Protein AF-A0A7C4CZA1-F1 (afdb_monomer_lite)

pLDDT: mean 85.68, std 15.87, range [36.88, 98.06]

Structure (mmCIF, N/CA/C/O backbone):
data_AF-A0A7C4CZA1-F1
#
_entry.id   AF-A0A7C4CZA1-F1
#
loop_
_atom_site.group_PDB
_atom_site.id
_atom_site.type_symbol
_atom_site.label_atom_id
_atom_site.label_alt_id
_atom_site.label_comp_id
_atom_site.label_asym_id
_atom_site.label_entity_id
_atom_site.label_seq_id
_atom_site.pdbx_PDB_ins_code
_atom_site.Cartn_x
_atom_site.Cartn_y
_atom_site.Cartn_z
_atom_site.occupancy
_atom_site.B_iso_or_equiv
_atom_site.auth_seq_id
_atom_site.auth_comp_id
_atom_site.auth_asym_id
_atom_site.auth_atom_id
_atom_site.pdbx_PDB_model_num
ATOM 1 N N . MET A 1 1 ? 17.804 -19.525 -17.553 1.00 54.31 1 MET A N 1
ATOM 2 C CA . MET A 1 1 ? 16.437 -18.978 -17.694 1.00 54.31 1 MET A CA 1
ATOM 3 C C . MET A 1 1 ? 16.555 -17.497 -18.010 1.00 54.31 1 MET A C 1
ATOM 5 O O . MET A 1 1 ? 17.318 -16.825 -17.328 1.00 54.31 1 MET A O 1
ATOM 9 N N . SER A 1 2 ? 15.890 -17.004 -19.055 1.00 83.62 2 SER A N 1
ATOM 10 C CA . SER A 1 2 ? 15.856 -15.571 -19.378 1.00 83.62 2 SER A CA 1
ATOM 11 C C . SER A 1 2 ? 14.744 -14.884 -18.584 1.00 83.62 2 SER A C 1
ATOM 13 O O . SER A 1 2 ? 13.601 -15.325 -18.655 1.00 83.62 2 SER A O 1
ATOM 15 N N . ILE A 1 3 ? 15.078 -13.815 -17.860 1.00 88.62 3 ILE A N 1
ATOM 16 C CA . ILE A 1 3 ? 14.116 -12.988 -17.114 1.00 88.62 3 ILE A CA 1
ATOM 17 C C . ILE A 1 3 ? 13.154 -12.311 -18.101 1.00 88.62 3 ILE A C 1
ATOM 19 O O . ILE A 1 3 ? 13.615 -11.707 -19.079 1.00 88.62 3 ILE A O 1
ATOM 23 N N . THR A 1 4 ? 11.850 -12.402 -17.835 1.00 87.88 4 THR A N 1
ATOM 24 C CA . THR A 1 4 ? 10.782 -11.771 -18.630 1.00 87.88 4 THR A CA 1
ATOM 25 C C . THR A 1 4 ? 10.783 -10.248 -18.477 1.00 87.88 4 THR A C 1
ATOM 27 O O . THR A 1 4 ? 11.277 -9.718 -17.484 1.00 87.88 4 THR A O 1
ATOM 30 N N . ASP A 1 5 ? 10.192 -9.510 -19.420 1.00 85.38 5 ASP A N 1
ATOM 31 C CA . ASP A 1 5 ? 10.120 -8.041 -19.318 1.00 85.38 5 ASP A CA 1
ATOM 32 C C . ASP A 1 5 ? 9.354 -7.574 -18.075 1.00 85.38 5 ASP A C 1
ATOM 34 O O . ASP A 1 5 ? 9.748 -6.607 -17.426 1.00 85.38 5 ASP A O 1
ATOM 38 N N . ARG A 1 6 ? 8.315 -8.318 -17.680 1.00 84.44 6 ARG A N 1
ATOM 39 C CA . ARG A 1 6 ? 7.570 -8.078 -16.440 1.00 84.44 6 ARG A CA 1
ATOM 40 C C . ARG A 1 6 ? 8.479 -8.129 -15.214 1.00 84.44 6 ARG A C 1
ATOM 42 O O . ARG A 1 6 ? 8.471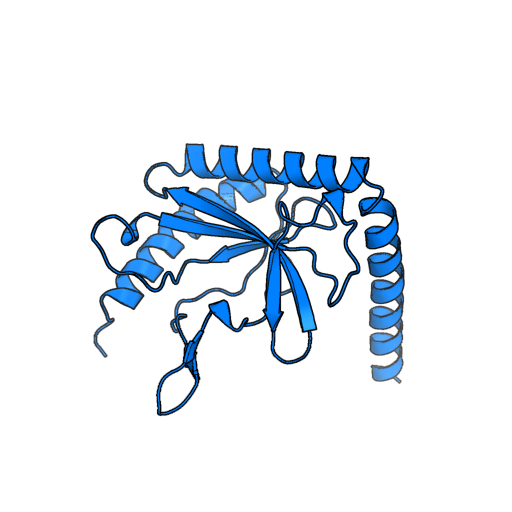 -7.214 -14.396 1.00 84.44 6 ARG A O 1
ATOM 49 N N . GLU A 1 7 ? 9.269 -9.191 -15.105 1.00 88.62 7 GLU A N 1
ATOM 50 C CA . GLU A 1 7 ? 10.212 -9.380 -14.004 1.00 88.62 7 GLU A CA 1
ATOM 51 C C . GLU A 1 7 ? 11.334 -8.332 -14.025 1.00 88.62 7 GLU A C 1
ATOM 53 O O . GLU A 1 7 ? 11.732 -7.842 -12.972 1.00 88.62 7 GLU A O 1
ATOM 58 N N . ARG A 1 8 ? 11.816 -7.930 -15.211 1.00 88.31 8 ARG A N 1
ATOM 59 C CA . ARG A 1 8 ? 12.797 -6.838 -15.345 1.00 88.31 8 ARG A CA 1
ATOM 60 C C . ARG A 1 8 ? 12.242 -5.516 -14.823 1.00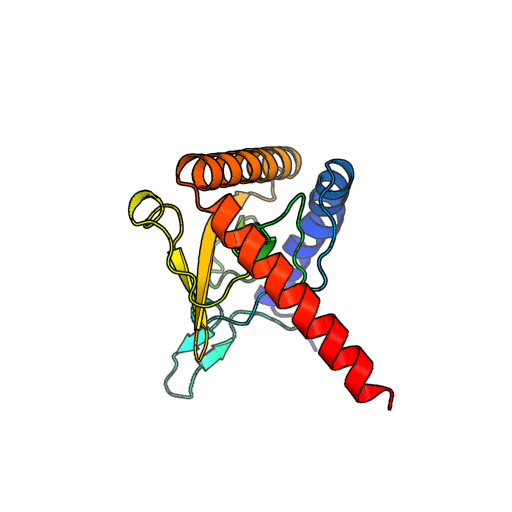 88.31 8 ARG A C 1
ATOM 62 O O . ARG A 1 8 ? 12.925 -4.831 -14.066 1.00 88.31 8 ARG A O 1
ATOM 69 N N . ILE A 1 9 ? 11.010 -5.170 -15.200 1.00 87.12 9 ILE A N 1
ATOM 70 C CA . ILE A 1 9 ? 10.335 -3.953 -14.732 1.00 87.12 9 ILE A CA 1
ATOM 71 C C . ILE A 1 9 ? 10.170 -3.988 -13.211 1.00 87.12 9 ILE A C 1
ATOM 73 O O . ILE A 1 9 ? 10.466 -3.004 -12.535 1.00 87.12 9 ILE A O 1
ATOM 77 N N . GLU A 1 10 ? 9.729 -5.115 -12.657 1.00 89.12 10 GLU A N 1
ATOM 78 C CA . GLU A 1 10 ? 9.567 -5.254 -11.213 1.00 89.12 10 GLU A CA 1
ATOM 79 C C . GLU A 1 10 ? 10.897 -5.105 -10.463 1.00 89.12 10 GLU A C 1
ATOM 81 O O . GLU A 1 10 ? 10.965 -4.352 -9.492 1.00 89.12 10 GLU A O 1
ATOM 86 N N . LEU A 1 11 ? 11.973 -5.727 -10.955 1.00 90.50 11 LEU A N 1
ATOM 87 C CA . LEU A 1 11 ? 13.319 -5.570 -10.399 1.00 90.50 11 LEU A CA 1
ATOM 88 C C . LEU A 1 11 ? 13.796 -4.114 -10.424 1.00 90.50 11 LEU A C 1
ATOM 90 O O . LEU A 1 11 ? 14.363 -3.644 -9.439 1.00 90.50 11 LEU A O 1
ATOM 94 N N . MET A 1 12 ? 13.540 -3.379 -11.510 1.00 90.25 12 MET A N 1
ATOM 95 C CA . MET A 1 12 ? 13.872 -1.951 -11.581 1.00 90.25 12 MET A CA 1
ATOM 96 C C . MET A 1 12 ? 13.124 -1.141 -10.517 1.00 90.25 12 MET A C 1
ATOM 98 O O . MET A 1 12 ? 13.737 -0.335 -9.815 1.00 90.25 12 MET A O 1
ATOM 102 N N . ARG A 1 13 ? 11.815 -1.380 -10.351 1.00 90.88 13 ARG A N 1
ATOM 103 C CA . ARG A 1 13 ? 10.999 -0.716 -9.321 1.00 90.88 13 ARG A CA 1
ATOM 104 C C . ARG A 1 13 ? 11.516 -1.031 -7.919 1.00 90.88 13 ARG A C 1
ATOM 106 O O . ARG A 1 13 ? 11.714 -0.118 -7.122 1.00 90.88 13 ARG A O 1
ATOM 113 N N . GLN A 1 14 ? 11.782 -2.306 -7.638 1.00 92.00 14 GLN A N 1
ATOM 114 C CA . GLN A 1 14 ? 12.349 -2.762 -6.367 1.00 92.00 14 GLN A CA 1
ATOM 115 C C . GLN A 1 14 ? 13.716 -2.126 -6.097 1.00 92.00 14 GLN A C 1
ATOM 117 O O . GLN A 1 14 ? 13.985 -1.741 -4.963 1.00 92.00 14 GLN A O 1
ATOM 122 N N . GLY A 1 15 ? 14.551 -1.951 -7.126 1.00 92.81 15 GLY A N 1
ATOM 123 C CA . GLY A 1 15 ? 15.837 -1.265 -7.018 1.00 92.81 15 GLY A CA 1
ATOM 124 C C . GLY A 1 15 ? 15.702 0.181 -6.536 1.00 92.81 15 GLY A C 1
ATOM 125 O O . GLY A 1 15 ? 16.401 0.575 -5.608 1.00 92.81 15 GLY A O 1
ATOM 126 N N . ILE A 1 16 ? 14.765 0.953 -7.098 1.00 93.94 16 ILE A N 1
ATOM 127 C CA . ILE A 1 16 ? 14.505 2.339 -6.664 1.00 93.94 16 ILE A CA 1
ATOM 128 C C . ILE A 1 16 ? 13.919 2.365 -5.248 1.00 93.94 16 ILE A C 1
ATOM 130 O O . ILE A 1 16 ? 14.349 3.145 -4.398 1.00 93.94 16 ILE A O 1
ATOM 134 N N . ILE A 1 17 ? 12.948 1.492 -4.977 1.00 94.94 17 ILE A N 1
ATOM 135 C CA . ILE A 1 17 ? 12.251 1.458 -3.689 1.00 94.94 17 ILE A CA 1
ATOM 136 C C . ILE A 1 17 ? 13.217 1.082 -2.563 1.00 94.94 17 ILE A C 1
ATOM 138 O O . ILE A 1 17 ? 13.279 1.783 -1.560 1.00 94.94 17 ILE A O 1
ATOM 142 N N . ARG A 1 18 ? 14.016 0.026 -2.733 1.00 94.38 18 ARG A N 1
ATOM 143 C CA . ARG A 1 18 ? 14.964 -0.445 -1.711 1.00 94.38 18 ARG A CA 1
ATOM 144 C C . ARG A 1 18 ? 16.246 0.369 -1.643 1.00 94.38 18 ARG A C 1
ATOM 146 O O . ARG A 1 18 ? 16.825 0.476 -0.572 1.00 94.38 18 ARG A O 1
ATOM 153 N N . GLY A 1 19 ? 16.703 0.903 -2.772 1.00 94.94 19 GLY A N 1
ATOM 154 C CA . GLY A 1 19 ? 17.944 1.670 -2.840 1.00 94.94 19 GLY A CA 1
ATOM 155 C C . GLY A 1 19 ? 17.796 3.126 -2.409 1.00 94.94 19 GLY A C 1
ATOM 156 O O . GLY A 1 19 ? 18.801 3.750 -2.087 1.00 94.94 19 GLY A O 1
ATOM 157 N N . TYR A 1 20 ? 16.573 3.669 -2.415 1.00 95.75 20 TYR A N 1
ATOM 158 C CA . TYR A 1 20 ? 16.335 5.085 -2.132 1.00 95.75 20 TYR A CA 1
ATOM 159 C C . TYR A 1 20 ? 15.139 5.319 -1.205 1.00 95.75 20 TYR A C 1
ATOM 161 O O . TYR A 1 20 ? 15.304 5.843 -0.111 1.00 95.75 20 TYR A O 1
ATOM 169 N N . ILE A 1 21 ? 13.932 4.911 -1.616 1.00 96.88 21 ILE A N 1
ATOM 170 C CA . ILE A 1 21 ? 12.695 5.301 -0.914 1.00 96.88 21 ILE A CA 1
ATOM 171 C C . ILE A 1 21 ? 12.645 4.731 0.509 1.00 96.88 21 ILE A C 1
ATOM 173 O O . ILE A 1 21 ? 12.366 5.472 1.445 1.00 96.88 21 ILE A O 1
ATOM 177 N N . ILE A 1 22 ? 12.912 3.433 0.680 1.00 96.69 22 ILE A N 1
ATOM 178 C CA . ILE A 1 22 ? 12.896 2.770 1.989 1.00 96.69 22 ILE A CA 1
ATOM 179 C C . ILE A 1 22 ? 13.940 3.383 2.930 1.00 96.69 22 ILE A C 1
ATOM 181 O O . ILE A 1 22 ? 13.518 3.821 3.993 1.00 96.69 22 ILE A O 1
ATOM 185 N N . PRO A 1 23 ? 15.234 3.508 2.566 1.00 97.38 23 PRO A N 1
ATOM 186 C CA . PRO A 1 23 ? 16.218 4.160 3.431 1.00 97.38 23 PRO A CA 1
ATOM 187 C C . PRO A 1 23 ? 15.784 5.550 3.914 1.00 97.38 23 PRO A C 1
ATOM 189 O O . PRO A 1 23 ? 15.862 5.849 5.102 1.00 97.38 23 PRO A O 1
ATOM 192 N N . THR A 1 24 ? 15.245 6.392 3.026 1.00 97.50 24 THR A N 1
ATOM 193 C CA . THR A 1 24 ? 14.776 7.730 3.421 1.00 97.50 24 THR A CA 1
ATOM 194 C C . THR A 1 24 ? 13.519 7.683 4.298 1.00 97.50 24 THR A C 1
ATOM 196 O O . THR A 1 24 ? 13.338 8.537 5.163 1.00 97.50 24 THR A O 1
ATOM 199 N N . LEU A 1 25 ? 12.626 6.709 4.105 1.00 97.12 25 LEU A N 1
ATOM 200 C CA . LEU A 1 25 ? 11.503 6.491 5.022 1.00 97.12 25 LEU A CA 1
ATOM 201 C C . LEU A 1 25 ? 11.992 5.982 6.387 1.00 97.12 25 LEU A C 1
ATOM 203 O O . LEU A 1 25 ? 11.470 6.405 7.414 1.00 97.12 25 LEU A O 1
ATOM 207 N N . GLU A 1 26 ? 13.015 5.132 6.428 1.00 96.69 26 GLU A N 1
ATOM 208 C CA . GLU A 1 26 ? 13.624 4.659 7.676 1.00 96.69 26 GLU A CA 1
ATOM 209 C C . GLU A 1 26 ? 14.236 5.813 8.479 1.00 96.69 26 GLU A C 1
ATOM 211 O O . GLU A 1 26 ? 13.999 5.920 9.682 1.00 96.69 26 GLU A O 1
ATOM 216 N N . GLU A 1 27 ? 14.903 6.760 7.812 1.00 96.69 27 GLU A N 1
ATOM 217 C CA . GLU A 1 27 ? 15.367 8.015 8.428 1.00 96.69 27 GLU A CA 1
ATOM 218 C C . GLU A 1 27 ? 14.220 8.862 9.012 1.00 96.69 27 GLU A C 1
ATOM 220 O O . GLU A 1 27 ? 14.433 9.644 9.940 1.00 96.69 27 GLU A O 1
ATOM 225 N N . ARG A 1 28 ? 12.992 8.697 8.503 1.00 95.44 28 ARG A N 1
ATOM 226 C CA . ARG A 1 28 ? 11.765 9.351 8.996 1.00 95.44 28 ARG A CA 1
ATOM 227 C C . ARG A 1 28 ? 11.009 8.534 10.048 1.00 95.44 28 ARG A C 1
ATOM 229 O O . ARG A 1 28 ? 9.910 8.921 10.441 1.00 95.44 28 ARG A O 1
ATOM 236 N N . GLY A 1 29 ? 11.582 7.422 10.509 1.00 95.56 29 GLY A N 1
ATOM 237 C CA . GLY A 1 29 ? 11.026 6.588 11.575 1.00 95.56 29 GLY A CA 1
ATOM 238 C C . GLY A 1 29 ? 10.163 5.419 11.102 1.00 95.56 29 GLY A C 1
ATOM 239 O O . GLY A 1 29 ? 9.606 4.713 11.939 1.00 95.56 29 GLY A O 1
ATOM 240 N N . TYR A 1 30 ? 10.057 5.164 9.794 1.00 96.69 30 TYR A N 1
ATOM 241 C CA . TYR A 1 30 ? 9.417 3.938 9.318 1.00 96.69 30 TYR A CA 1
ATOM 242 C C . TYR A 1 30 ? 10.307 2.736 9.631 1.00 96.69 30 TYR A C 1
ATOM 244 O O . TYR A 1 30 ? 11.501 2.736 9.364 1.00 96.69 30 TYR A O 1
ATOM 252 N N . MET A 1 31 ? 9.721 1.671 10.155 1.00 94.69 31 MET A N 1
ATOM 253 C CA . MET A 1 31 ? 10.422 0.431 10.460 1.00 94.69 31 MET A CA 1
ATOM 254 C C . MET A 1 31 ? 9.780 -0.737 9.732 1.00 94.69 31 MET A C 1
ATOM 256 O O . MET A 1 31 ? 8.558 -0.793 9.561 1.00 94.69 31 MET A O 1
ATOM 260 N N . VAL A 1 32 ? 10.608 -1.703 9.331 1.00 93.69 32 VAL A N 1
ATOM 261 C CA . VAL A 1 32 ? 10.119 -2.979 8.807 1.00 93.69 32 VAL A CA 1
ATOM 262 C C . VAL A 1 32 ? 9.231 -3.665 9.845 1.00 93.69 32 VAL A C 1
ATOM 264 O O . VAL A 1 32 ? 9.560 -3.750 11.028 1.00 93.69 32 VAL A O 1
ATOM 267 N N . SER A 1 33 ? 8.091 -4.175 9.393 1.00 91.38 33 SER A N 1
ATOM 268 C CA . SER A 1 33 ? 7.167 -4.924 10.229 1.00 91.38 33 SER A CA 1
ATOM 269 C C . SER A 1 33 ? 7.301 -6.435 10.037 1.00 91.38 33 SER A C 1
ATOM 271 O O . SER A 1 33 ? 7.631 -6.946 8.957 1.00 91.38 33 SER A O 1
ATOM 273 N N . LEU A 1 34 ? 6.997 -7.164 11.114 1.00 89.00 34 LEU A N 1
ATOM 274 C CA . LEU A 1 34 ? 6.862 -8.620 11.102 1.00 89.00 34 LEU A CA 1
ATOM 275 C C . LEU A 1 34 ? 5.601 -9.068 10.361 1.00 89.00 34 LEU A C 1
ATOM 277 O O . LEU A 1 34 ? 5.580 -10.159 9.792 1.00 89.00 34 LEU A O 1
ATOM 281 N N . TRP A 1 35 ? 4.568 -8.224 10.332 1.00 91.25 35 TRP A N 1
ATOM 282 C CA . TRP A 1 35 ? 3.365 -8.512 9.567 1.00 91.25 35 TRP A CA 1
ATOM 283 C C . TRP A 1 35 ? 3.661 -8.424 8.067 1.00 91.25 35 TRP A C 1
ATOM 285 O O . TRP A 1 35 ? 4.341 -7.512 7.592 1.00 91.25 35 TRP A O 1
ATOM 295 N N . LYS A 1 36 ? 3.158 -9.391 7.303 1.00 92.00 36 LYS A N 1
ATOM 296 C CA . LYS A 1 36 ? 3.268 -9.415 5.843 1.00 92.00 36 LYS A CA 1
ATOM 297 C C . LYS A 1 36 ? 1.883 -9.231 5.259 1.00 92.00 36 LYS A C 1
ATOM 299 O O . LYS A 1 36 ? 0.926 -9.845 5.736 1.00 92.00 36 LYS A O 1
ATOM 304 N N . ARG A 1 37 ? 1.783 -8.406 4.218 1.00 92.88 37 ARG A N 1
ATOM 305 C CA . ARG A 1 37 ? 0.515 -8.210 3.521 1.00 92.88 37 ARG A CA 1
ATOM 306 C C . ARG A 1 37 ? 0.058 -9.556 2.941 1.00 92.88 37 ARG A C 1
ATOM 308 O O . ARG A 1 37 ? 0.841 -10.197 2.241 1.00 92.88 37 ARG A O 1
ATOM 315 N N . PRO A 1 38 ? -1.183 -9.994 3.191 1.00 92.06 38 PRO A N 1
ATOM 316 C CA . PRO A 1 38 ? -1.696 -11.221 2.602 1.00 92.06 38 PRO A CA 1
ATOM 317 C C . PRO A 1 38 ? -1.908 -11.070 1.092 1.00 92.06 38 PRO A C 1
ATOM 319 O O . PRO A 1 38 ? -2.181 -9.977 0.587 1.00 92.06 38 PRO A O 1
ATOM 322 N N . ILE A 1 39 ? -1.829 -12.196 0.382 1.00 92.44 39 ILE A N 1
ATOM 323 C CA . ILE A 1 39 ? -2.177 -12.259 -1.037 1.00 92.44 39 ILE A CA 1
ATOM 324 C C . ILE A 1 39 ? -3.690 -12.082 -1.161 1.00 92.44 39 ILE A C 1
ATOM 326 O O . ILE A 1 39 ? -4.479 -12.855 -0.609 1.00 92.44 39 ILE A O 1
ATOM 330 N N . SER A 1 40 ? -4.081 -11.035 -1.869 1.00 92.25 40 SER A N 1
ATOM 331 C CA . SER A 1 40 ? -5.461 -10.661 -2.129 1.00 92.25 40 SER A CA 1
ATOM 332 C C . SER A 1 40 ? -5.920 -11.155 -3.491 1.00 92.25 40 SER A C 1
ATOM 334 O O . SER A 1 40 ? -5.118 -11.483 -4.366 1.00 92.25 40 SER A O 1
ATOM 336 N N . TYR A 1 41 ? -7.232 -11.148 -3.698 1.00 90.06 41 TYR A N 1
ATOM 337 C CA . TYR A 1 41 ? -7.801 -11.429 -5.013 1.00 90.06 41 TYR A CA 1
ATOM 338 C C . TYR A 1 41 ? -7.384 -10.408 -6.077 1.00 90.06 41 TYR A C 1
ATOM 340 O O . TYR A 1 41 ? -7.387 -10.742 -7.252 1.00 90.06 41 TYR A O 1
ATOM 348 N N . GLU A 1 42 ? -6.992 -9.191 -5.685 1.00 89.12 42 GLU A N 1
ATOM 349 C CA . GLU A 1 42 ? -6.488 -8.178 -6.621 1.00 89.12 42 GLU A CA 1
ATOM 350 C C . GLU A 1 42 ? -5.076 -8.478 -7.131 1.00 89.12 42 GLU A C 1
ATOM 352 O O . GLU A 1 42 ? -4.650 -7.903 -8.128 1.00 89.12 42 GLU A O 1
ATOM 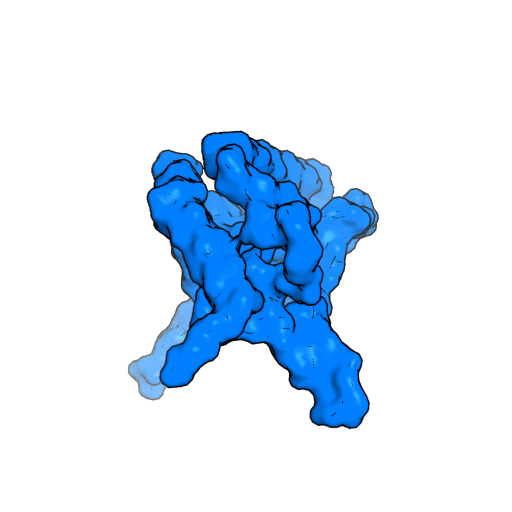357 N N . ASP A 1 43 ? -4.342 -9.363 -6.453 1.00 90.12 43 ASP A N 1
ATOM 358 C CA . ASP A 1 43 ? -2.991 -9.768 -6.850 1.00 90.12 43 ASP A CA 1
ATOM 359 C C . ASP A 1 43 ? -3.017 -10.956 -7.822 1.00 90.12 43 ASP A C 1
ATOM 361 O O . ASP A 1 43 ? -1.976 -11.518 -8.168 1.00 90.12 43 ASP A O 1
ATOM 365 N N . MET A 1 44 ? -4.215 -11.362 -8.240 1.00 89.31 44 MET A N 1
ATOM 366 C CA . MET A 1 44 ? -4.477 -12.471 -9.138 1.00 89.31 44 MET A CA 1
ATOM 367 C C . MET A 1 44 ? -5.523 -12.045 -10.168 1.00 89.31 44 MET A C 1
ATOM 369 O O . MET A 1 44 ? -6.304 -11.123 -9.953 1.00 89.31 44 MET A O 1
ATOM 373 N N . TYR A 1 45 ? -5.565 -12.733 -11.297 1.00 85.75 45 TYR A N 1
ATOM 374 C CA . TYR A 1 45 ? -6.649 -12.589 -12.260 1.00 85.75 45 TYR A CA 1
ATOM 375 C C . TYR A 1 45 ? -7.186 -13.966 -12.621 1.00 85.75 45 TYR A C 1
ATOM 377 O O . TYR A 1 45 ? -6.453 -14.957 -12.616 1.00 85.75 45 TYR A O 1
ATOM 385 N N . LEU A 1 46 ? -8.486 -14.025 -12.881 1.00 82.00 46 LEU A N 1
ATOM 386 C CA . LEU A 1 46 ? -9.161 -15.270 -13.203 1.00 82.00 46 LEU A CA 1
ATOM 387 C C . LEU A 1 46 ? -9.016 -15.560 -14.701 1.00 82.00 46 LEU A C 1
ATOM 389 O O . LEU A 1 46 ? -9.352 -14.720 -15.536 1.00 82.00 46 LEU A O 1
ATOM 393 N N . ARG A 1 47 ? -8.528 -16.755 -15.023 1.00 83.62 47 ARG A N 1
ATOM 394 C CA . ARG A 1 47 ? -8.586 -17.375 -16.348 1.00 83.62 47 ARG A CA 1
ATOM 395 C C . ARG A 1 47 ? -9.393 -18.672 -16.281 1.00 83.62 47 ARG A C 1
ATOM 397 O O . ARG A 1 47 ? -9.744 -19.134 -15.196 1.00 83.62 47 ARG A O 1
ATOM 404 N N . ASP A 1 48 ? -9.656 -19.260 -17.445 1.00 85.62 48 ASP A N 1
ATOM 405 C CA . ASP A 1 48 ? -10.384 -20.528 -17.586 1.00 85.62 48 ASP A CA 1
ATOM 406 C C . ASP A 1 48 ? -9.729 -21.685 -16.805 1.00 85.62 48 ASP A C 1
ATOM 408 O O . ASP A 1 48 ? -10.414 -22.590 -16.334 1.00 85.62 48 ASP A O 1
ATOM 412 N N . ASP A 1 49 ? -8.405 -21.641 -16.631 1.00 84.00 49 ASP A N 1
ATOM 413 C CA . ASP A 1 49 ? -7.584 -22.615 -15.906 1.00 84.00 49 ASP A CA 1
ATOM 414 C C . ASP A 1 49 ? -7.373 -22.273 -14.418 1.00 84.00 49 ASP A C 1
ATOM 416 O O . ASP A 1 49 ? -6.762 -23.053 -13.683 1.00 84.00 49 ASP A O 1
ATOM 420 N N . GLY A 1 50 ? -7.916 -21.146 -13.945 1.00 85.12 50 GLY A N 1
ATOM 421 C CA . GLY A 1 50 ? -7.927 -20.758 -12.537 1.00 85.12 50 GLY A CA 1
ATOM 422 C C . GLY A 1 50 ? -7.354 -19.370 -12.257 1.00 85.12 50 GLY A C 1
ATOM 423 O O . GLY A 1 50 ? -7.280 -18.495 -13.118 1.00 85.12 50 GLY A O 1
ATOM 424 N N . TRP A 1 51 ? -6.990 -19.145 -10.994 1.00 84.56 51 TRP A N 1
ATOM 425 C CA . TRP A 1 51 ? -6.398 -17.887 -10.544 1.00 84.56 51 TRP A CA 1
ATOM 426 C C . TRP A 1 51 ? -4.913 -17.845 -10.884 1.00 84.56 51 TRP A C 1
ATOM 428 O O . TRP A 1 51 ? -4.135 -18.664 -10.393 1.00 84.56 51 TRP A O 1
ATOM 438 N N . ILE A 1 52 ? -4.516 -16.860 -11.685 1.00 87.56 52 ILE A N 1
ATOM 439 C CA . ILE A 1 52 ? -3.128 -16.669 -12.096 1.00 87.56 52 ILE A CA 1
ATOM 440 C C . ILE A 1 52 ? -2.535 -15.473 -11.346 1.00 87.56 52 ILE A C 1
ATOM 442 O O . ILE A 1 52 ? -3.142 -14.397 -11.346 1.00 87.56 52 ILE A O 1
ATOM 446 N N . PRO A 1 53 ? -1.352 -15.617 -10.723 1.00 89.00 53 PRO A N 1
ATOM 447 C CA . PRO A 1 53 ? -0.723 -14.531 -9.988 1.00 89.00 53 PRO A CA 1
ATOM 448 C C . PRO A 1 53 ? -0.263 -13.393 -10.905 1.00 89.00 53 PRO A C 1
ATOM 450 O O . PRO A 1 53 ? 0.246 -13.593 -12.015 1.00 89.00 53 PRO A O 1
ATOM 453 N N . LEU A 1 54 ? -0.421 -12.167 -10.408 1.00 87.19 54 LEU A N 1
ATOM 454 C CA . LEU A 1 54 ? 0.184 -10.972 -10.985 1.00 87.19 54 LEU A CA 1
ATOM 455 C C . LEU A 1 54 ? 1.589 -10.709 -10.423 1.00 87.19 54 LEU A C 1
ATOM 457 O O . LEU A 1 54 ? 2.420 -10.094 -11.081 1.00 87.19 54 LEU A O 1
ATOM 461 N N . TYR A 1 55 ? 1.874 -11.173 -9.219 1.00 89.25 55 TYR A N 1
ATOM 462 C CA . TYR A 1 55 ? 3.204 -11.063 -8.638 1.00 89.25 55 TYR A CA 1
ATOM 463 C C . TYR A 1 55 ? 4.188 -12.037 -9.298 1.00 89.25 55 TYR A C 1
ATOM 465 O O . TYR A 1 55 ? 3.797 -13.038 -9.907 1.00 89.25 55 TYR A O 1
ATOM 473 N N . THR A 1 56 ? 5.478 -11.741 -9.182 1.00 89.56 56 THR A N 1
ATOM 474 C CA . THR A 1 56 ? 6.562 -12.594 -9.678 1.00 89.56 56 THR A CA 1
ATOM 475 C C . THR A 1 56 ? 7.380 -13.152 -8.516 1.00 89.56 56 THR A C 1
ATOM 477 O O . THR A 1 56 ? 7.123 -12.868 -7.346 1.00 89.56 56 THR A O 1
ATOM 480 N N . GLN A 1 57 ? 8.406 -13.946 -8.827 1.00 89.31 57 GLN A N 1
ATOM 481 C CA . GLN A 1 57 ? 9.379 -14.406 -7.832 1.00 89.31 57 GLN A CA 1
ATOM 482 C C . GLN A 1 57 ? 10.173 -13.262 -7.173 1.00 89.31 57 GLN A C 1
ATOM 484 O O . GLN A 1 57 ? 10.781 -13.469 -6.127 1.00 89.31 57 GLN A O 1
ATOM 489 N N . PHE A 1 58 ? 10.175 -12.066 -7.773 1.00 90.31 58 PHE A N 1
ATOM 490 C CA . PHE A 1 58 ? 10.865 -10.885 -7.251 1.00 90.31 58 PHE A CA 1
ATOM 491 C C . PHE A 1 58 ? 9.973 -10.009 -6.368 1.00 90.31 58 PHE A C 1
ATOM 493 O O . PHE A 1 58 ? 10.455 -9.032 -5.792 1.00 90.31 58 PHE A O 1
ATOM 500 N N . THR A 1 59 ? 8.692 -10.360 -6.234 1.00 90.31 59 THR A N 1
ATOM 501 C CA . THR A 1 59 ? 7.757 -9.627 -5.389 1.00 90.31 59 THR A CA 1
ATOM 502 C C . THR A 1 59 ? 8.113 -9.772 -3.925 1.00 90.31 59 THR A C 1
ATOM 504 O O . THR A 1 59 ? 8.278 -10.869 -3.388 1.00 90.31 59 THR A O 1
ATOM 507 N N . THR A 1 60 ? 8.171 -8.630 -3.254 1.00 90.44 60 THR A N 1
ATOM 508 C CA . THR A 1 60 ? 8.484 -8.540 -1.838 1.00 90.44 60 THR A CA 1
ATOM 509 C C . THR A 1 60 ? 7.196 -8.297 -1.066 1.00 90.44 60 THR A C 1
ATOM 511 O O . THR A 1 60 ? 6.416 -7.414 -1.400 1.00 90.44 60 THR A O 1
ATOM 514 N N . TRP A 1 61 ? 6.965 -9.099 -0.026 1.00 92.81 61 TRP A N 1
ATOM 515 C CA . TRP A 1 61 ? 5.772 -9.009 0.832 1.00 92.81 61 TRP A CA 1
ATOM 516 C C . TRP A 1 61 ? 6.029 -8.226 2.127 1.00 92.81 61 TRP A C 1
ATOM 518 O O . TRP A 1 61 ? 5.243 -8.275 3.074 1.00 92.81 61 TRP A O 1
ATOM 528 N N . GLU A 1 62 ? 7.173 -7.543 2.188 1.00 93.38 62 GLU A N 1
ATOM 529 C CA . GLU A 1 62 ? 7.574 -6.712 3.317 1.00 93.38 62 GLU A CA 1
ATOM 530 C C . GLU A 1 62 ? 6.635 -5.522 3.472 1.00 93.38 62 GLU A C 1
ATOM 532 O O . GLU A 1 62 ? 6.246 -4.883 2.496 1.00 93.38 62 GLU A O 1
ATOM 537 N N . THR A 1 63 ? 6.274 -5.243 4.721 1.00 95.81 63 THR A N 1
ATOM 538 C CA . THR A 1 63 ? 5.502 -4.059 5.077 1.00 95.81 63 THR A CA 1
ATOM 539 C C . THR A 1 63 ? 6.302 -3.219 6.055 1.00 95.81 63 THR A C 1
ATOM 541 O O . THR A 1 63 ? 7.175 -3.735 6.760 1.00 95.81 63 THR A O 1
ATOM 544 N N . TYR A 1 64 ? 6.007 -1.928 6.079 1.00 96.06 64 TYR A N 1
ATOM 545 C CA . TYR A 1 64 ? 6.667 -0.939 6.920 1.00 96.06 64 TYR A CA 1
ATOM 546 C C . TYR A 1 64 ? 5.618 -0.211 7.746 1.00 96.06 64 TYR A C 1
ATOM 548 O O . TYR A 1 64 ? 4.456 -0.156 7.360 1.00 96.06 64 TYR A O 1
ATOM 556 N N . ARG A 1 65 ? 5.999 0.356 8.880 1.00 93.50 65 ARG A N 1
ATOM 557 C CA . ARG A 1 65 ? 5.113 1.211 9.676 1.00 93.50 65 ARG A CA 1
ATOM 558 C C . ARG A 1 65 ? 5.929 2.267 10.396 1.00 93.50 65 ARG A C 1
ATOM 560 O O . ARG A 1 65 ? 7.036 1.964 10.831 1.00 93.50 65 ARG A O 1
ATOM 567 N N . LYS A 1 66 ? 5.382 3.468 10.522 1.00 91.94 66 LYS A N 1
ATOM 568 C CA . LYS A 1 66 ? 5.940 4.531 11.368 1.00 91.94 66 LYS A CA 1
ATOM 569 C C . LYS A 1 66 ? 5.341 4.401 12.766 1.00 91.94 66 LYS A C 1
ATOM 571 O O . LYS A 1 66 ? 6.051 4.091 13.711 1.00 91.94 66 LYS A O 1
ATOM 576 N N . ASP A 1 67 ? 4.011 4.418 12.824 1.00 81.56 67 ASP A N 1
ATOM 577 C CA . ASP A 1 67 ? 3.210 4.254 14.041 1.00 81.56 67 ASP A CA 1
ATOM 578 C C . ASP A 1 67 ? 2.051 3.261 13.839 1.00 81.56 67 ASP A C 1
ATOM 580 O O . ASP A 1 67 ? 1.594 3.027 12.720 1.00 81.56 67 ASP A O 1
ATOM 584 N N . TYR A 1 68 ? 1.537 2.664 14.913 1.00 79.50 68 TYR A N 1
ATOM 585 C CA . TYR A 1 68 ? 0.279 1.906 14.845 1.00 79.50 68 TYR A CA 1
ATOM 586 C C . TYR A 1 68 ? -0.884 2.858 14.479 1.00 79.50 68 TYR A C 1
ATOM 588 O O . TYR A 1 68 ? -0.863 3.992 14.958 1.00 79.50 68 TYR A O 1
ATOM 596 N N . PRO A 1 69 ? -1.893 2.481 13.654 1.00 88.94 69 PRO A N 1
ATOM 597 C CA . PRO A 1 69 ? -2.262 1.159 13.117 1.00 88.94 69 PRO A CA 1
ATOM 598 C C . PRO A 1 69 ? -1.934 0.913 11.631 1.00 88.94 69 PRO A C 1
ATOM 600 O O . PRO A 1 69 ? -2.352 -0.111 11.083 1.00 88.94 69 PRO A O 1
ATOM 603 N N . LEU A 1 70 ? -1.276 1.849 10.939 1.00 93.75 70 LEU A N 1
ATOM 604 C CA . LEU A 1 70 ? -1.146 1.803 9.477 1.00 93.75 70 LEU A CA 1
ATOM 605 C C . LEU A 1 70 ? 0.122 1.084 9.010 1.00 93.75 70 LEU A C 1
ATOM 607 O O . LEU A 1 70 ? 1.236 1.377 9.430 1.00 93.75 70 LEU A O 1
ATOM 611 N N . TYR A 1 71 ? -0.061 0.161 8.071 1.00 96.31 71 TYR A N 1
ATOM 612 C CA . TYR A 1 71 ? 1.012 -0.611 7.456 1.00 96.31 71 TYR A CA 1
ATOM 613 C C . TYR A 1 71 ? 1.179 -0.192 6.003 1.00 96.31 71 TYR A C 1
ATOM 615 O O . TYR A 1 71 ? 0.244 -0.259 5.213 1.00 96.31 71 TYR A O 1
ATOM 623 N N . LEU A 1 72 ? 2.387 0.207 5.645 1.00 97.12 72 LEU A N 1
ATOM 624 C CA . LEU A 1 72 ? 2.797 0.583 4.308 1.00 97.12 72 LEU A CA 1
ATOM 625 C C . LEU A 1 72 ? 3.246 -0.653 3.520 1.00 97.12 72 LEU A C 1
ATOM 627 O O . LEU A 1 72 ? 4.085 -1.426 3.987 1.00 97.12 72 LEU A O 1
ATOM 631 N N . PHE A 1 73 ? 2.742 -0.815 2.304 1.00 97.00 73 PHE A N 1
ATOM 632 C CA . PHE A 1 73 ? 3.142 -1.866 1.376 1.00 97.00 73 PHE A CA 1
ATOM 633 C C . PHE A 1 73 ? 3.397 -1.297 -0.020 1.00 97.00 73 PHE A C 1
ATOM 635 O O . PHE A 1 73 ? 2.563 -0.578 -0.568 1.00 97.00 73 PHE A O 1
ATOM 642 N N . PHE A 1 74 ? 4.526 -1.669 -0.624 1.00 95.44 74 PHE A N 1
ATOM 643 C CA . PHE A 1 74 ? 4.861 -1.293 -1.996 1.00 95.44 74 PHE A CA 1
ATOM 644 C C . PHE A 1 74 ? 4.403 -2.373 -2.977 1.00 95.44 74 PHE A C 1
ATOM 646 O O . PHE A 1 74 ? 5.067 -3.392 -3.175 1.00 95.44 74 PHE A O 1
ATOM 653 N N . ASN A 1 75 ? 3.282 -2.129 -3.645 1.00 92.62 75 ASN A N 1
ATOM 654 C CA . ASN A 1 75 ? 2.778 -3.000 -4.694 1.00 92.62 75 ASN A CA 1
ATOM 655 C C . ASN A 1 75 ? 3.475 -2.673 -6.026 1.00 92.62 75 ASN A C 1
ATOM 657 O O . ASN A 1 75 ? 3.149 -1.707 -6.722 1.00 92.62 75 ASN A O 1
ATOM 661 N N . THR A 1 76 ? 4.475 -3.488 -6.355 1.00 88.44 76 THR A N 1
ATOM 662 C CA . THR A 1 76 ? 5.382 -3.294 -7.498 1.00 88.44 76 THR A CA 1
ATOM 663 C C . THR A 1 76 ? 5.014 -4.111 -8.730 1.00 88.44 76 THR A C 1
ATOM 665 O O . THR A 1 76 ? 5.586 -3.885 -9.798 1.00 88.44 76 THR A O 1
ATOM 668 N N . PHE A 1 77 ? 4.038 -5.009 -8.626 1.00 76.38 77 PHE A N 1
ATOM 669 C CA . PHE A 1 77 ? 3.651 -5.939 -9.682 1.00 76.38 77 PHE A CA 1
ATOM 670 C C . PHE A 1 77 ? 2.343 -5.498 -10.351 1.00 76.38 77 PHE A C 1
ATOM 672 O O . PHE A 1 77 ? 1.329 -6.189 -10.355 1.00 76.38 77 PHE A O 1
ATOM 679 N N . TYR A 1 78 ? 2.355 -4.309 -10.958 1.00 69.62 78 TYR A N 1
ATOM 680 C CA . TYR A 1 78 ? 1.211 -3.858 -11.750 1.00 69.62 78 TYR A CA 1
ATOM 681 C C . TYR A 1 78 ? 1.024 -4.720 -13.010 1.00 69.62 78 TYR A C 1
ATOM 683 O O . TYR A 1 78 ? 1.999 -5.076 -13.673 1.00 69.62 78 TYR A O 1
ATOM 691 N N . GLY A 1 79 ? -0.231 -5.064 -13.318 1.00 55.66 79 GLY A N 1
ATOM 692 C CA . GLY A 1 79 ? -0.608 -5.962 -14.416 1.00 55.66 79 GLY A CA 1
ATOM 693 C C . GLY A 1 79 ? -0.566 -5.341 -15.813 1.00 55.66 79 GLY A C 1
ATOM 694 O O . GLY A 1 79 ? -0.769 -6.063 -16.784 1.00 55.66 79 GLY A O 1
ATOM 695 N N . ASP A 1 80 ? -0.295 -4.038 -15.917 1.00 57.19 80 ASP A N 1
ATOM 696 C CA . ASP A 1 80 ? -0.211 -3.342 -17.197 1.00 57.19 80 ASP A CA 1
ATOM 697 C C . ASP A 1 80 ? 1.239 -2.980 -17.560 1.00 57.19 80 ASP A C 1
ATOM 699 O O . ASP A 1 80 ? 1.997 -2.470 -16.728 1.00 57.19 80 ASP A O 1
ATOM 703 N N . VAL A 1 81 ? 1.622 -3.263 -18.807 1.00 54.75 81 VAL A N 1
ATOM 704 C CA . VAL A 1 81 ? 2.994 -3.167 -19.342 1.00 54.75 81 VAL A CA 1
ATOM 705 C C . VAL A 1 81 ? 3.137 -1.987 -20.323 1.00 54.75 81 VAL A C 1
ATOM 707 O O . VAL A 1 81 ? 4.181 -1.825 -20.947 1.00 54.75 81 VAL A O 1
ATOM 710 N N . TYR A 1 82 ? 2.131 -1.111 -20.462 1.00 59.69 82 TYR A N 1
ATOM 711 C CA . TYR A 1 82 ? 2.261 0.076 -21.324 1.00 59.69 82 TYR A CA 1
ATOM 712 C C . TYR A 1 82 ? 3.381 1.036 -20.867 1.00 59.69 82 TYR A C 1
ATOM 714 O O . TYR A 1 82 ? 3.731 1.112 -19.690 1.00 59.69 82 TYR A O 1
ATOM 722 N N . GLU A 1 83 ? 3.920 1.830 -21.803 1.00 54.84 83 GLU A N 1
ATOM 723 C CA . GLU A 1 83 ? 5.135 2.664 -21.667 1.00 54.84 83 GLU A CA 1
ATOM 724 C C . GLU A 1 83 ? 5.155 3.678 -20.506 1.00 54.84 83 GLU A C 1
ATOM 726 O O . GLU A 1 83 ? 6.201 4.237 -20.195 1.00 54.84 83 GLU A O 1
ATOM 731 N N . LYS A 1 84 ? 4.034 3.951 -19.837 1.00 58.66 84 LYS A N 1
ATOM 732 C CA . LYS A 1 84 ? 4.012 4.803 -18.632 1.00 58.66 84 LYS A CA 1
ATOM 733 C C . LYS A 1 84 ? 3.902 4.003 -17.339 1.00 58.66 84 LYS A C 1
ATOM 735 O O . LYS A 1 84 ? 4.173 4.533 -16.266 1.00 58.66 84 LYS A O 1
ATOM 740 N N . ALA A 1 85 ? 3.539 2.726 -17.415 1.00 62.41 85 ALA A N 1
ATOM 741 C CA . ALA A 1 85 ? 3.325 1.891 -16.250 1.00 62.41 85 ALA A CA 1
ATOM 742 C C . ALA A 1 85 ? 4.644 1.528 -15.562 1.00 62.41 85 ALA A C 1
ATOM 744 O O . ALA A 1 85 ? 4.679 1.540 -14.338 1.00 62.41 85 ALA A O 1
ATOM 745 N N . TYR A 1 86 ? 5.745 1.277 -16.289 1.00 69.69 86 TYR A N 1
ATOM 746 C CA . TYR A 1 86 ? 6.998 0.770 -15.692 1.00 69.69 86 TYR A CA 1
ATOM 747 C C . TYR A 1 86 ? 7.594 1.668 -14.596 1.00 69.69 86 TYR A C 1
ATOM 749 O O . TYR A 1 86 ? 8.223 1.157 -13.672 1.00 69.69 86 TYR A O 1
ATOM 757 N N . ARG A 1 87 ? 7.347 2.982 -14.655 1.00 81.06 87 ARG A N 1
ATOM 758 C CA . ARG A 1 87 ? 7.830 3.971 -13.674 1.00 81.06 87 ARG A CA 1
ATOM 759 C C . ARG A 1 87 ? 6.930 4.115 -12.456 1.00 81.06 87 ARG A C 1
ATOM 761 O O . ARG A 1 87 ? 7.349 4.681 -11.458 1.00 81.06 87 ARG A O 1
ATOM 768 N N . ASN A 1 88 ? 5.709 3.604 -12.530 1.00 87.12 88 ASN A N 1
ATOM 769 C CA . ASN A 1 88 ? 4.741 3.737 -11.459 1.00 87.12 88 ASN A CA 1
ATOM 770 C C . ASN A 1 88 ? 4.684 2.464 -10.616 1.00 87.12 88 ASN A C 1
ATOM 772 O O . ASN A 1 88 ? 4.774 1.348 -11.137 1.00 87.12 88 ASN A O 1
ATOM 776 N N . CYS A 1 89 ? 4.485 2.633 -9.316 1.00 89.56 89 CYS A N 1
ATOM 777 C CA . CYS A 1 89 ? 4.011 1.571 -8.438 1.00 89.56 89 CYS A CA 1
ATOM 778 C C . CYS A 1 89 ? 2.876 2.101 -7.560 1.00 89.56 89 CYS A C 1
ATOM 780 O O . CYS A 1 89 ? 2.585 3.299 -7.557 1.00 89.56 89 CYS A O 1
ATOM 782 N N . PHE A 1 90 ? 2.206 1.203 -6.846 1.00 92.88 90 PHE A N 1
ATOM 783 C CA . PHE A 1 90 ? 1.221 1.603 -5.853 1.00 92.88 90 PHE A CA 1
ATOM 784 C C . PHE A 1 90 ? 1.801 1.475 -4.458 1.00 92.88 90 PHE A C 1
ATOM 786 O O . PHE A 1 90 ? 2.483 0.502 -4.138 1.00 92.88 90 PHE A O 1
ATOM 793 N N . VAL A 1 91 ? 1.456 2.436 -3.617 1.00 96.12 91 VAL A N 1
ATOM 794 C CA . VAL A 1 91 ? 1.659 2.352 -2.179 1.00 96.12 91 VAL A CA 1
ATOM 795 C C . VAL A 1 91 ? 0.308 2.088 -1.544 1.00 96.12 91 VAL A C 1
ATOM 797 O O . VAL A 1 91 ? -0.669 2.786 -1.823 1.00 96.12 91 VAL A O 1
ATOM 800 N N . GLU A 1 92 ? 0.240 1.040 -0.734 1.00 97.06 92 GLU A N 1
ATOM 801 C CA . GLU A 1 92 ? -0.948 0.663 0.018 1.00 97.06 92 GLU A CA 1
ATOM 802 C C . GLU A 1 92 ? -0.721 0.928 1.506 1.00 97.06 92 GLU A C 1
ATOM 804 O O . GLU A 1 92 ? 0.284 0.499 2.065 1.00 97.06 92 GLU A O 1
ATOM 809 N N . TYR A 1 93 ? -1.673 1.605 2.138 1.00 97.75 93 TYR A N 1
ATOM 810 C CA . TYR A 1 93 ? -1.735 1.851 3.576 1.00 97.75 93 TYR A CA 1
ATOM 811 C C . TYR A 1 93 ? -2.830 0.969 4.144 1.00 97.75 93 TYR A C 1
ATOM 813 O O . TYR A 1 93 ? -3.988 1.129 3.768 1.00 97.75 93 TYR A O 1
ATOM 821 N N . ILE A 1 94 ? -2.483 0.020 4.999 1.00 96.81 94 ILE A N 1
ATOM 822 C CA . ILE A 1 94 ? -3.350 -1.095 5.366 1.00 96.81 94 ILE A CA 1
ATOM 823 C C . ILE A 1 94 ? -3.565 -1.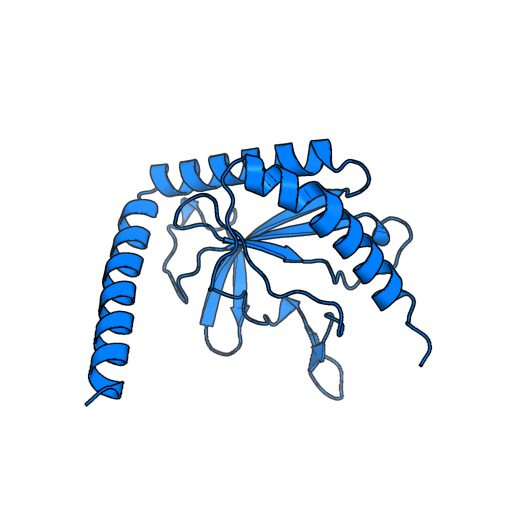096 6.873 1.00 96.81 94 ILE A C 1
ATOM 825 O O . ILE A 1 94 ? -2.608 -1.037 7.640 1.00 96.81 94 ILE A O 1
ATOM 829 N N . LEU A 1 95 ? -4.820 -1.214 7.295 1.00 94.94 95 LEU A N 1
ATOM 830 C CA . LEU A 1 95 ? -5.164 -1.533 8.677 1.00 94.94 95 LEU A CA 1
ATOM 831 C C . LEU A 1 95 ? -5.037 -3.046 8.854 1.00 94.94 95 LEU A C 1
ATOM 833 O O . LEU A 1 95 ? -5.768 -3.795 8.204 1.00 94.94 95 LEU A O 1
ATOM 837 N N . ASN A 1 96 ? -4.129 -3.514 9.716 1.00 90.50 96 ASN A N 1
ATOM 838 C CA . ASN A 1 96 ? -3.837 -4.950 9.862 1.00 90.50 96 ASN A CA 1
ATOM 839 C C . ASN A 1 96 ? -4.889 -5.741 10.665 1.00 90.50 96 ASN A C 1
ATOM 841 O O . ASN A 1 96 ? -4.600 -6.843 11.127 1.00 90.50 96 ASN A O 1
ATOM 845 N N . ILE A 1 97 ? -6.103 -5.209 10.813 1.00 91.19 97 ILE A N 1
ATOM 846 C CA . ILE A 1 97 ? -7.182 -5.847 11.566 1.00 91.19 97 ILE A CA 1
ATOM 847 C C . ILE A 1 97 ? -8.181 -6.451 10.578 1.00 91.19 97 ILE A C 1
ATOM 849 O O . ILE A 1 97 ? -8.887 -5.710 9.881 1.00 91.19 97 ILE A O 1
ATOM 853 N N . PRO A 1 98 ? -8.247 -7.790 10.477 1.00 91.81 98 PRO A N 1
ATOM 854 C CA . PRO A 1 98 ? -9.153 -8.440 9.548 1.00 91.81 98 PRO A CA 1
ATOM 855 C C . PRO A 1 98 ? -10.604 -8.189 9.958 1.00 91.81 98 PRO A C 1
ATOM 857 O O . PRO A 1 98 ? -10.956 -8.260 11.132 1.00 91.81 98 PRO A O 1
ATOM 860 N N . ASN A 1 99 ? -11.463 -7.949 8.970 1.00 93.06 99 ASN A N 1
ATOM 861 C CA . ASN A 1 99 ? -12.905 -7.755 9.134 1.00 93.06 99 ASN A CA 1
ATOM 862 C C . ASN A 1 99 ? -13.293 -6.614 10.094 1.00 93.06 99 ASN A C 1
ATOM 864 O O . ASN A 1 99 ? -14.411 -6.604 10.608 1.00 93.06 99 ASN A O 1
ATOM 868 N N . PHE A 1 100 ? -12.401 -5.643 10.321 1.00 92.50 100 PHE A N 1
ATOM 869 C CA . PHE A 1 100 ? -12.704 -4.472 11.139 1.00 92.50 100 PHE A CA 1
ATOM 870 C C . PHE A 1 100 ? -13.931 -3.730 10.587 1.00 92.50 100 PHE A C 1
ATOM 872 O O . PHE A 1 100 ? -14.088 -3.569 9.367 1.00 92.50 100 PHE A O 1
ATOM 879 N N . ASN A 1 101 ? -14.822 -3.294 11.475 1.00 90.88 101 ASN A N 1
ATOM 880 C CA . ASN A 1 101 ? -16.015 -2.552 11.091 1.00 90.88 101 ASN A CA 1
ATOM 881 C C . ASN A 1 101 ? -15.700 -1.055 11.067 1.00 90.88 101 ASN A C 1
ATOM 883 O O . ASN A 1 101 ? -15.881 -0.359 12.057 1.00 90.88 101 ASN A O 1
ATOM 887 N N . LEU A 1 102 ? -15.178 -0.585 9.937 1.00 91.69 102 LEU A N 1
ATOM 888 C CA . LEU A 1 102 ? -14.770 0.804 9.777 1.00 91.69 102 LEU A CA 1
ATOM 889 C C . LEU A 1 102 ? -15.989 1.734 9.740 1.00 91.69 102 LEU A C 1
ATOM 891 O O . LEU A 1 102 ? -16.984 1.435 9.074 1.00 91.69 102 LEU A O 1
ATOM 895 N N . THR A 1 103 ? -15.879 2.884 10.404 1.00 90.38 103 THR A N 1
ATOM 896 C CA . THR A 1 103 ? -16.901 3.933 10.390 1.00 90.38 103 THR A CA 1
ATOM 897 C C . THR A 1 103 ? -17.269 4.323 8.959 1.00 90.38 103 THR A C 1
ATOM 899 O O . THR A 1 103 ? -16.412 4.447 8.082 1.00 90.38 103 THR A O 1
ATOM 902 N N . THR A 1 104 ? -18.561 4.541 8.716 1.00 88.12 104 THR A N 1
ATOM 903 C CA . THR A 1 104 ? -19.116 4.826 7.382 1.00 88.12 104 THR A CA 1
ATOM 904 C C . THR A 1 104 ? -18.512 6.060 6.712 1.00 88.12 104 THR A C 1
ATOM 906 O O . THR A 1 104 ? -18.410 6.083 5.490 1.00 88.12 104 THR A O 1
ATOM 909 N N . SER A 1 105 ? -18.058 7.045 7.489 1.00 90.62 105 SER A N 1
ATOM 910 C CA . SER A 1 105 ? -17.352 8.250 7.028 1.00 90.62 105 SER A CA 1
ATOM 911 C C . SER A 1 105 ? -15.992 7.967 6.381 1.00 90.62 105 SER A C 1
ATOM 913 O O . SER A 1 105 ? -15.554 8.723 5.518 1.00 90.62 105 SER A O 1
ATOM 915 N N . LEU A 1 106 ? -15.334 6.871 6.763 1.00 92.81 106 LEU A N 1
ATOM 916 C CA . LEU A 1 106 ? -14.037 6.453 6.226 1.00 92.81 106 LEU A CA 1
ATOM 917 C C . LEU A 1 106 ? -14.178 5.468 5.055 1.00 92.81 106 LEU A C 1
ATOM 919 O O . LEU A 1 106 ? -13.197 5.176 4.363 1.00 92.81 106 LEU A O 1
ATOM 923 N N . ILE A 1 107 ? -15.389 4.961 4.802 1.00 90.06 107 ILE A N 1
ATOM 924 C CA . ILE A 1 107 ? -15.681 4.126 3.636 1.00 90.06 107 ILE A CA 1
ATOM 925 C C . ILE A 1 107 ? -15.596 4.999 2.380 1.00 90.06 107 ILE A C 1
ATOM 927 O O . ILE A 1 107 ? -16.273 6.014 2.259 1.00 90.06 107 ILE A O 1
ATOM 931 N N . GLY A 1 108 ? -14.757 4.590 1.429 1.00 88.00 108 GLY A N 1
ATOM 932 C CA . GLY A 1 108 ? -14.457 5.358 0.217 1.00 88.00 108 GLY A CA 1
ATOM 933 C C . GLY A 1 108 ? -13.085 6.029 0.272 1.00 88.00 108 GLY A C 1
ATOM 934 O O . GLY A 1 108 ? -12.409 6.077 -0.752 1.00 88.00 108 GLY A O 1
ATOM 935 N N . VAL A 1 109 ? -12.624 6.431 1.463 1.00 95.06 109 VAL A N 1
ATOM 936 C CA . VAL A 1 109 ? -11.200 6.730 1.704 1.00 95.06 109 VAL A CA 1
ATOM 937 C C . VAL A 1 109 ? -10.431 5.418 1.787 1.00 95.06 109 VAL A C 1
ATOM 939 O O . VAL A 1 109 ? -9.457 5.206 1.063 1.00 95.06 109 VAL A O 1
ATOM 942 N N . PHE A 1 110 ? -10.916 4.506 2.628 1.00 96.75 110 PHE A N 1
ATOM 943 C CA . PHE A 1 110 ? -10.456 3.132 2.661 1.00 96.75 110 PHE A CA 1
ATOM 944 C C . PHE A 1 110 ? -11.365 2.251 1.804 1.00 96.75 110 PHE A C 1
ATOM 946 O O . PHE A 1 110 ? -12.593 2.370 1.782 1.00 96.75 110 PHE A O 1
ATOM 953 N N . THR A 1 111 ? -10.729 1.322 1.108 1.00 96.00 111 THR A N 1
ATOM 954 C CA . THR A 1 111 ? -11.342 0.292 0.274 1.00 96.00 111 THR A CA 1
ATOM 955 C C . THR A 1 111 ? -10.949 -1.082 0.800 1.00 96.00 111 THR A C 1
ATOM 957 O O . THR A 1 111 ? -9.994 -1.223 1.566 1.00 96.00 111 THR A O 1
ATOM 960 N N . ARG A 1 112 ? -11.701 -2.118 0.427 1.00 95.31 112 ARG A N 1
ATOM 961 C CA . ARG A 1 112 ? -11.436 -3.475 0.911 1.00 95.31 112 ARG A CA 1
ATOM 962 C C . ARG A 1 112 ? -10.331 -4.142 0.104 1.00 95.31 112 ARG A C 1
ATOM 964 O O . ARG A 1 112 ? -10.465 -4.313 -1.101 1.00 95.31 112 ARG A O 1
ATOM 971 N N . LEU A 1 113 ? -9.299 -4.608 0.797 1.00 95.00 113 LEU A N 1
ATOM 972 C CA . LEU A 1 113 ? -8.369 -5.620 0.315 1.00 95.00 113 LEU A CA 1
ATOM 973 C C . LEU A 1 113 ? -8.956 -7.000 0.636 1.00 95.00 113 LEU A C 1
ATOM 975 O O . LEU A 1 113 ? -8.818 -7.499 1.755 1.00 95.00 113 LEU A O 1
ATOM 979 N N . ASN A 1 114 ? -9.656 -7.595 -0.329 1.00 94.75 114 ASN A N 1
ATOM 980 C CA . ASN A 1 114 ? -10.334 -8.876 -0.127 1.00 94.75 114 ASN A CA 1
ATOM 981 C C . ASN A 1 114 ? -9.350 -10.048 -0.237 1.00 94.75 114 ASN A C 1
ATOM 983 O O . ASN A 1 114 ? -8.635 -10.185 -1.232 1.00 94.75 114 ASN A O 1
ATOM 987 N N . VAL A 1 115 ? -9.364 -10.922 0.765 1.00 93.81 115 VAL A N 1
ATOM 988 C CA . VAL A 1 115 ? -8.599 -12.174 0.809 1.00 93.81 115 VAL A CA 1
ATOM 989 C C . VAL A 1 115 ? -9.560 -13.353 0.962 1.00 93.81 115 VAL A C 1
ATOM 991 O O . VAL A 1 115 ? -10.766 -13.163 1.102 1.00 93.81 115 VAL A O 1
ATOM 994 N N . LYS A 1 116 ? -9.045 -14.589 0.947 1.00 88.00 116 LYS A N 1
ATOM 995 C CA . LYS A 1 116 ? -9.876 -15.799 0.834 1.00 88.00 116 LYS A CA 1
ATOM 996 C C . LYS A 1 116 ? -11.093 -15.846 1.772 1.00 88.00 116 LYS A C 1
ATOM 998 O O . LYS A 1 116 ? -12.189 -16.131 1.307 1.00 88.00 116 LYS A O 1
ATOM 1003 N N . ASN A 1 117 ? -10.888 -15.544 3.056 1.00 89.75 117 ASN A N 1
ATOM 1004 C CA . ASN A 1 117 ? -11.901 -15.663 4.114 1.00 89.75 117 ASN A CA 1
ATOM 1005 C C . ASN A 1 117 ? -12.024 -14.395 4.984 1.00 89.75 117 ASN A C 1
ATOM 1007 O O . ASN A 1 117 ? -12.499 -14.467 6.115 1.00 89.75 117 ASN A O 1
ATOM 1011 N N . ALA A 1 118 ? -11.523 -13.254 4.511 1.00 94.88 118 ALA A N 1
ATOM 1012 C CA . ALA A 1 118 ? -11.527 -12.003 5.265 1.00 94.88 118 ALA A CA 1
ATOM 1013 C C . ALA A 1 118 ? -11.344 -10.805 4.327 1.00 94.88 118 ALA A C 1
ATOM 1015 O O . ALA A 1 118 ? -11.071 -10.959 3.135 1.00 94.88 118 ALA A O 1
ATOM 1016 N N . TYR A 1 119 ? -11.427 -9.604 4.879 1.00 95.56 119 TYR A N 1
ATOM 1017 C CA . TYR A 1 119 ? -10.939 -8.400 4.221 1.00 95.56 119 TYR A CA 1
ATOM 1018 C C . TYR A 1 119 ? -10.123 -7.550 5.191 1.00 95.56 119 TYR A C 1
ATOM 1020 O O . TYR A 1 119 ? -10.331 -7.591 6.402 1.00 95.56 119 TYR A O 1
ATOM 1028 N N . PHE A 1 120 ? -9.217 -6.757 4.636 1.00 96.06 120 PHE A N 1
ATOM 1029 C CA . PHE A 1 120 ? -8.537 -5.673 5.340 1.00 96.06 120 PHE A CA 1
ATOM 1030 C C . PHE A 1 120 ? -8.966 -4.344 4.728 1.00 96.06 120 PHE A C 1
ATOM 1032 O O . PHE A 1 120 ? -9.384 -4.296 3.569 1.00 96.06 120 PHE A O 1
ATOM 1039 N N . TRP A 1 121 ? -8.861 -3.261 5.486 1.00 96.94 121 TRP A N 1
ATOM 1040 C CA . TRP A 1 121 ? -9.049 -1.921 4.937 1.00 96.94 121 TRP A CA 1
ATOM 1041 C C . TRP A 1 121 ? -7.726 -1.390 4.424 1.00 96.94 121 TRP A C 1
ATOM 1043 O O . TRP A 1 121 ? -6.713 -1.479 5.116 1.00 96.94 121 TRP A O 1
ATOM 1053 N N . LYS A 1 122 ? -7.742 -0.827 3.218 1.00 97.00 122 LYS A N 1
ATOM 1054 C CA . LYS A 1 122 ? -6.581 -0.178 2.626 1.00 97.00 122 LYS A CA 1
ATOM 1055 C C . LYS A 1 122 ? -6.918 1.148 1.962 1.00 97.00 122 LYS A C 1
ATOM 1057 O O . LYS A 1 122 ? -7.977 1.302 1.359 1.00 97.00 122 LYS A O 1
ATOM 1062 N N . HIS A 1 123 ? -5.973 2.066 1.990 1.00 97.69 123 HIS A N 1
ATOM 1063 C CA . HIS A 1 123 ? -5.909 3.195 1.076 1.00 97.69 123 HIS A CA 1
ATOM 1064 C C . HIS A 1 123 ? -4.790 2.929 0.065 1.00 97.69 123 HIS A C 1
ATOM 1066 O O . HIS A 1 123 ? -3.772 2.340 0.424 1.00 97.69 123 HIS A O 1
ATOM 1072 N N . ARG A 1 124 ? -4.968 3.298 -1.205 1.00 95.56 124 ARG A N 1
ATOM 1073 C CA . ARG A 1 124 ? -3.976 3.045 -2.260 1.00 95.56 124 ARG A CA 1
ATOM 1074 C C . ARG A 1 124 ? -3.751 4.314 -3.067 1.00 95.56 124 ARG A C 1
ATOM 1076 O O . ARG A 1 124 ? -4.710 4.854 -3.610 1.00 95.56 124 ARG A O 1
ATOM 1083 N N . ILE A 1 125 ? -2.489 4.700 -3.235 1.00 95.56 125 ILE A N 1
ATOM 1084 C CA . ILE A 1 125 ? -2.085 5.808 -4.109 1.00 95.56 125 ILE A CA 1
ATOM 1085 C C . ILE A 1 125 ? -1.060 5.337 -5.147 1.00 95.56 125 ILE A C 1
ATOM 1087 O O . ILE A 1 125 ? -0.217 4.492 -4.829 1.00 95.56 125 ILE A O 1
ATOM 1091 N N . PRO A 1 126 ? -1.117 5.833 -6.394 1.00 93.19 126 PRO A N 1
ATOM 1092 C CA . PRO A 1 126 ? -0.024 5.663 -7.343 1.00 93.19 126 PRO A CA 1
ATOM 1093 C C . PRO A 1 126 ? 1.138 6.598 -6.987 1.00 93.19 126 PRO A C 1
ATOM 1095 O O . PRO A 1 126 ? 0.913 7.741 -6.589 1.00 93.19 126 PRO A O 1
ATOM 1098 N N . ILE A 1 127 ? 2.373 6.142 -7.187 1.00 93.25 127 ILE A N 1
ATOM 1099 C CA . ILE A 1 127 ? 3.579 6.975 -7.093 1.00 93.25 127 ILE A CA 1
ATOM 1100 C C . ILE A 1 127 ? 4.452 6.810 -8.339 1.00 93.25 127 ILE A C 1
ATOM 1102 O O . ILE A 1 127 ? 4.559 5.708 -8.879 1.00 93.25 127 ILE A O 1
ATOM 1106 N N . ASP A 1 128 ? 5.090 7.902 -8.768 1.00 92.81 128 ASP A N 1
ATOM 1107 C CA . ASP A 1 128 ? 6.019 7.924 -9.903 1.00 92.81 128 ASP A CA 1
ATOM 1108 C C . ASP A 1 128 ? 7.468 7.844 -9.412 1.00 92.81 128 ASP A C 1
ATOM 1110 O O . ASP A 1 128 ? 8.060 8.827 -8.957 1.00 92.81 128 ASP A O 1
ATOM 1114 N N . LEU A 1 129 ? 8.063 6.663 -9.565 1.00 92.88 129 LEU A N 1
ATOM 1115 C CA . LEU A 1 129 ? 9.422 6.350 -9.131 1.00 92.88 129 LEU A CA 1
ATOM 1116 C C . LEU A 1 129 ? 10.500 7.129 -9.901 1.00 92.88 129 LEU A C 1
ATOM 1118 O O . LEU A 1 129 ? 11.668 7.065 -9.527 1.00 92.88 129 LEU A O 1
ATOM 1122 N N . SER A 1 130 ? 10.138 7.886 -10.944 1.00 91.88 130 SER A N 1
ATOM 1123 C CA . SER A 1 130 ? 11.044 8.849 -11.589 1.00 91.88 130 SER A CA 1
ATOM 1124 C C . SER A 1 130 ? 11.472 9.971 -10.645 1.00 91.88 130 SER A C 1
ATOM 1126 O O . SER A 1 130 ? 12.512 10.588 -10.869 1.00 91.88 130 SER A O 1
ATOM 1128 N N . PHE A 1 131 ? 10.682 10.237 -9.599 1.00 94.44 131 PHE A N 1
ATOM 1129 C CA . PHE A 1 131 ? 10.931 11.296 -8.625 1.00 94.44 131 PHE A CA 1
ATOM 1130 C C . PHE A 1 131 ? 10.904 10.738 -7.189 1.00 94.44 131 PHE A C 1
ATOM 1132 O O . PHE A 1 131 ? 9.951 10.995 -6.445 1.00 94.44 131 PHE A O 1
ATOM 1139 N N . PRO A 1 132 ? 11.934 9.977 -6.767 1.00 93.31 132 PRO A N 1
ATOM 1140 C CA . PRO A 1 132 ? 11.949 9.311 -5.461 1.00 93.31 132 PRO A CA 1
ATOM 1141 C C . PRO A 1 132 ? 11.775 10.268 -4.271 1.00 93.31 132 PRO A C 1
ATOM 1143 O O . PRO A 1 132 ? 11.015 9.970 -3.353 1.00 93.31 132 PRO A O 1
ATOM 1146 N N . ASP A 1 133 ? 12.384 11.456 -4.323 1.00 95.00 133 ASP A N 1
ATOM 1147 C CA . ASP A 1 133 ? 12.216 12.507 -3.307 1.00 95.00 133 ASP A CA 1
ATOM 1148 C C . ASP A 1 133 ? 10.758 12.943 -3.125 1.00 95.00 133 ASP A C 1
ATOM 1150 O O . ASP A 1 133 ? 10.284 13.177 -2.009 1.00 95.00 133 ASP A O 1
ATOM 1154 N N . ILE A 1 134 ? 10.036 13.077 -4.240 1.00 96.62 134 ILE A N 1
ATOM 1155 C CA . ILE A 1 134 ? 8.622 13.454 -4.234 1.00 96.62 134 ILE A CA 1
ATOM 1156 C C . ILE A 1 134 ? 7.796 12.288 -3.693 1.00 96.62 134 ILE A C 1
ATOM 1158 O O . ILE A 1 134 ? 6.909 12.515 -2.873 1.00 96.62 134 ILE A O 1
ATOM 1162 N N . CYS A 1 135 ? 8.127 11.050 -4.076 1.00 96.50 135 CYS A N 1
ATOM 1163 C CA . CYS A 1 135 ? 7.471 9.851 -3.557 1.00 96.50 135 CYS A CA 1
ATOM 1164 C C . CYS A 1 135 ? 7.530 9.797 -2.032 1.00 96.50 135 CYS A C 1
ATOM 1166 O O . CYS A 1 135 ? 6.494 9.626 -1.405 1.00 96.50 135 CYS A O 1
ATOM 1168 N N . VAL A 1 136 ? 8.704 9.999 -1.426 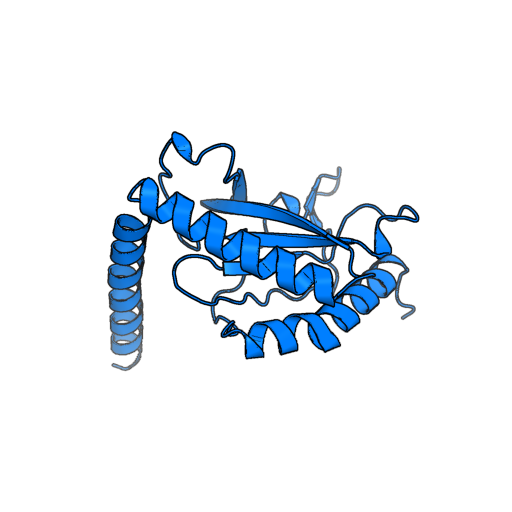1.00 97.62 136 VAL A N 1
ATOM 1169 C CA . VAL A 1 136 ? 8.856 9.976 0.039 1.00 97.62 136 VAL A CA 1
ATOM 1170 C C . VAL A 1 136 ? 7.967 11.029 0.705 1.00 97.62 136 VAL A C 1
ATOM 1172 O O . VAL A 1 136 ? 7.279 10.726 1.677 1.00 97.62 136 VAL A O 1
ATOM 1175 N N . LYS A 1 137 ? 7.934 12.257 0.169 1.00 97.81 137 LYS A N 1
ATOM 1176 C CA . LYS A 1 137 ? 7.093 13.340 0.709 1.00 97.81 137 LYS A CA 1
ATOM 1177 C C . LYS A 1 137 ? 5.604 13.023 0.612 1.00 97.81 137 LYS A C 1
ATOM 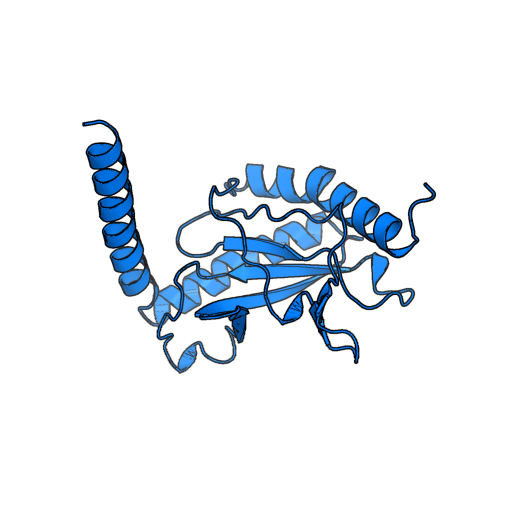1179 O O . LYS A 1 137 ? 4.884 13.262 1.574 1.00 97.81 137 LYS A O 1
ATOM 1184 N N . ILE A 1 138 ? 5.158 12.498 -0.530 1.00 98.00 138 ILE A N 1
ATOM 1185 C CA . ILE A 1 138 ? 3.766 12.076 -0.728 1.00 98.00 138 ILE A CA 1
ATOM 1186 C C . ILE A 1 138 ? 3.431 10.946 0.243 1.00 98.00 138 ILE A C 1
ATOM 1188 O O . ILE A 1 138 ? 2.402 11.009 0.906 1.00 98.00 138 ILE A O 1
ATOM 1192 N N . ILE A 1 139 ? 4.313 9.949 0.361 1.00 97.94 139 ILE A N 1
ATOM 1193 C CA . ILE A 1 139 ? 4.074 8.786 1.210 1.00 97.94 139 ILE A CA 1
ATOM 1194 C C . ILE A 1 139 ? 3.834 9.210 2.658 1.00 97.94 139 ILE A C 1
ATOM 1196 O O . ILE A 1 139 ? 2.858 8.772 3.265 1.00 97.94 139 ILE A O 1
ATOM 1200 N N . ASP A 1 140 ? 4.718 10.062 3.175 1.00 96.75 140 ASP A N 1
ATOM 1201 C CA . ASP A 1 140 ? 4.694 10.538 4.555 1.00 96.75 140 ASP A CA 1
ATOM 1202 C C . ASP A 1 140 ? 3.495 11.459 4.819 1.00 96.75 140 ASP A C 1
ATOM 1204 O O . ASP A 1 140 ? 2.769 11.259 5.786 1.00 96.75 140 ASP A O 1
ATOM 1208 N N . ALA A 1 141 ? 3.205 12.389 3.901 1.00 97.62 141 ALA A N 1
ATOM 1209 C CA . ALA A 1 141 ? 2.044 13.270 4.018 1.00 97.62 141 ALA A CA 1
ATOM 1210 C C . ALA A 1 141 ? 0.717 12.493 4.004 1.00 97.62 141 ALA A C 1
ATOM 1212 O O . ALA A 1 141 ? -0.159 12.758 4.824 1.00 97.62 141 ALA A O 1
ATOM 1213 N N . THR A 1 142 ? 0.573 11.512 3.107 1.00 98.06 142 THR A N 1
ATOM 1214 C CA . THR A 1 142 ? -0.619 10.655 3.064 1.00 98.06 142 THR A CA 1
ATOM 1215 C C . THR A 1 142 ? -0.722 9.782 4.312 1.00 98.06 142 THR A C 1
ATOM 1217 O O . THR A 1 142 ? -1.826 9.562 4.802 1.00 98.06 142 THR A O 1
ATOM 1220 N N . TYR A 1 143 ? 0.397 9.301 4.861 1.00 97.31 143 TYR A N 1
ATOM 1221 C CA . TYR A 1 143 ? 0.379 8.555 6.118 1.00 97.31 143 TYR A CA 1
ATOM 1222 C C . TYR A 1 143 ? -0.212 9.397 7.252 1.00 97.31 143 TYR A C 1
ATOM 1224 O O . TYR A 1 143 ? -1.175 8.977 7.893 1.00 97.31 143 TYR A O 1
ATOM 1232 N N . ASP A 1 144 ? 0.332 10.598 7.457 1.00 95.75 144 ASP A N 1
ATOM 1233 C CA . ASP A 1 144 ? -0.100 11.505 8.519 1.00 95.75 144 ASP A CA 1
ATOM 1234 C C . ASP A 1 144 ? -1.575 11.919 8.325 1.00 95.75 144 ASP A C 1
ATOM 1236 O O . ASP A 1 144 ? -2.354 11.915 9.280 1.00 95.75 144 ASP A O 1
ATOM 1240 N N . GLU A 1 145 ? -2.003 12.184 7.085 1.00 97.00 145 GLU A N 1
ATOM 1241 C CA . GLU A 1 145 ? -3.401 12.492 6.753 1.00 97.00 145 GLU A CA 1
ATOM 1242 C C . GLU A 1 145 ? -4.355 11.346 7.126 1.00 97.00 145 GLU A C 1
ATOM 1244 O O . GLU A 1 145 ? -5.384 11.573 7.770 1.00 97.00 145 GLU A O 1
ATOM 1249 N N . LEU A 1 146 ? -4.013 10.103 6.773 1.00 96.75 146 LEU A N 1
ATOM 1250 C CA . LEU A 1 146 ? -4.841 8.938 7.088 1.00 96.75 146 LEU A CA 1
ATOM 1251 C C . LEU A 1 146 ? -4.925 8.688 8.599 1.00 96.75 146 LEU A C 1
ATOM 1253 O O . LEU A 1 146 ? -6.006 8.367 9.096 1.00 96.75 146 LEU A O 1
ATOM 1257 N N . ILE A 1 147 ? -3.826 8.873 9.340 1.00 94.94 147 ILE A N 1
ATOM 1258 C CA . ILE A 1 147 ? -3.835 8.812 10.811 1.00 94.94 147 ILE A CA 1
ATOM 1259 C C . ILE A 1 147 ? -4.776 9.874 11.385 1.00 94.94 147 ILE A C 1
ATOM 1261 O O . ILE A 1 147 ? -5.609 9.557 12.234 1.00 94.94 147 ILE A O 1
ATOM 1265 N N . MET A 1 148 ? -4.709 11.117 10.899 1.00 94.50 148 MET A N 1
ATOM 1266 C CA . MET A 1 148 ? -5.595 12.192 11.354 1.00 94.50 148 MET A CA 1
ATOM 1267 C C . MET A 1 148 ? -7.074 11.892 11.076 1.00 94.50 148 MET A C 1
ATOM 1269 O O . MET A 1 148 ? -7.923 12.169 11.924 1.00 94.50 148 MET A O 1
ATOM 1273 N N . MET A 1 149 ? -7.398 11.308 9.917 1.00 94.88 149 MET A N 1
ATOM 1274 C CA . MET A 1 149 ? -8.768 10.891 9.597 1.00 94.88 149 MET A CA 1
ATOM 1275 C C . MET A 1 149 ? -9.259 9.788 10.540 1.00 94.88 149 MET A C 1
ATOM 1277 O O . MET A 1 149 ? -10.370 9.881 11.060 1.00 94.88 149 MET A O 1
ATOM 1281 N N . LEU A 1 150 ? -8.427 8.779 10.810 1.00 94.25 150 LEU A N 1
ATOM 1282 C CA . LEU A 1 150 ? -8.750 7.714 11.764 1.00 94.25 150 LEU A CA 1
ATOM 1283 C C . LEU A 1 150 ? -8.958 8.268 13.180 1.00 94.25 150 LEU A C 1
ATOM 1285 O O . LEU A 1 150 ? -9.890 7.849 13.864 1.00 94.25 150 LEU A O 1
ATOM 1289 N N . ALA A 1 151 ? -8.126 9.223 13.607 1.00 92.62 151 ALA A N 1
ATOM 1290 C CA . ALA A 1 151 ? -8.227 9.864 14.917 1.00 92.62 151 ALA A CA 1
ATOM 1291 C C . ALA A 1 151 ? -9.544 10.631 15.065 1.00 92.62 151 ALA A C 1
ATOM 1293 O O . ALA A 1 151 ? -10.262 10.479 16.051 1.00 92.62 151 ALA A O 1
ATOM 1294 N N . LYS A 1 152 ? -9.879 11.442 14.056 1.00 92.88 152 LYS A N 1
ATOM 1295 C CA . LYS A 1 152 ? -11.077 12.287 14.048 1.00 92.88 152 LYS A CA 1
ATOM 1296 C C . LYS A 1 152 ? -12.367 11.476 14.172 1.00 92.88 152 LYS A C 1
ATOM 1298 O O . LYS A 1 152 ? -13.312 11.933 14.806 1.00 92.88 152 LYS A O 1
ATOM 1303 N N . GLU A 1 153 ? -12.394 10.290 13.578 1.00 92.06 153 GLU A N 1
ATOM 1304 C CA . GLU A 1 153 ? -13.554 9.396 13.584 1.00 92.06 153 GLU A CA 1
ATOM 1305 C C . GLU A 1 153 ? -13.540 8.401 14.762 1.00 92.06 153 GLU A C 1
ATOM 1307 O O . GLU A 1 153 ? -14.374 7.500 14.808 1.00 92.06 153 GLU A O 1
ATOM 1312 N N . GLY A 1 154 ? -12.595 8.539 15.704 1.00 88.94 154 GLY A N 1
ATOM 1313 C CA . GLY A 1 154 ? -12.465 7.674 16.885 1.00 88.94 154 GLY A CA 1
ATOM 1314 C C . GLY A 1 154 ? -11.981 6.250 16.587 1.00 88.94 154 GLY A C 1
ATOM 1315 O O . GLY A 1 154 ? -11.955 5.409 17.482 1.00 88.94 154 GLY A O 1
ATOM 1316 N N . ALA A 1 155 ? -11.575 5.963 15.348 1.00 89.19 155 ALA A N 1
ATOM 1317 C CA . ALA A 1 155 ? -11.170 4.625 14.929 1.00 89.19 155 ALA A CA 1
ATOM 1318 C C . ALA A 1 155 ? -9.823 4.202 15.538 1.00 89.19 155 ALA A C 1
ATOM 1320 O O . ALA A 1 155 ? -9.608 3.012 15.749 1.00 89.19 155 ALA A O 1
ATOM 1321 N N . LEU A 1 156 ? -8.922 5.147 15.840 1.00 87.06 156 LEU A N 1
ATOM 1322 C CA . LEU A 1 156 ? -7.631 4.826 16.468 1.00 87.06 156 LEU A CA 1
ATOM 1323 C C . LEU A 1 156 ? -7.807 4.145 17.830 1.00 87.06 156 LEU A C 1
ATOM 1325 O O . LEU A 1 156 ? -7.222 3.087 18.048 1.00 87.06 156 LEU A O 1
ATOM 1329 N N . ASP A 1 157 ? -8.676 4.682 18.690 1.00 85.12 157 ASP A N 1
ATOM 1330 C CA . ASP A 1 157 ? -8.939 4.131 20.026 1.00 85.12 157 ASP A CA 1
ATOM 1331 C C . ASP A 1 157 ? -9.510 2.709 19.965 1.00 85.12 157 ASP A C 1
ATOM 1333 O O . ASP A 1 157 ? -9.286 1.884 20.854 1.00 85.12 157 ASP A O 1
ATOM 1337 N N . GLU A 1 158 ? -10.298 2.412 18.931 1.00 86.00 158 GLU A N 1
ATOM 1338 C CA . GLU A 1 158 ? -10.818 1.069 18.701 1.00 86.00 158 GLU A CA 1
ATOM 1339 C C . GLU A 1 158 ? -9.708 0.127 18.244 1.00 86.00 158 GLU A C 1
ATOM 1341 O O . GLU A 1 158 ? -9.561 -0.958 18.806 1.00 86.00 158 GLU A O 1
ATOM 1346 N N . LEU A 1 159 ? -8.898 0.549 17.271 1.00 85.50 159 LEU A N 1
ATOM 1347 C CA . LEU A 1 159 ? -7.794 -0.243 16.731 1.00 85.50 159 LEU A CA 1
ATOM 1348 C C . LEU A 1 159 ? -6.750 -0.554 17.823 1.00 85.50 159 LEU A C 1
ATOM 1350 O O . LEU A 1 159 ? -6.331 -1.701 17.956 1.00 85.50 159 LEU A O 1
ATOM 1354 N N . GLU A 1 160 ? -6.390 0.408 18.677 1.00 83.12 160 GLU A N 1
ATOM 1355 C CA . GLU A 1 160 ? -5.429 0.193 19.774 1.00 83.12 160 GLU A CA 1
ATOM 1356 C C . GLU A 1 160 ? -5.891 -0.874 20.781 1.00 83.12 160 GLU A C 1
ATOM 1358 O O . GLU A 1 160 ? -5.080 -1.658 21.295 1.00 83.12 160 GLU A O 1
ATOM 1363 N N . LYS A 1 161 ? -7.204 -0.961 21.042 1.00 82.00 161 LYS A N 1
ATOM 1364 C CA . LYS A 1 161 ? -7.774 -2.023 21.888 1.00 82.00 161 LYS A CA 1
ATOM 1365 C C . LYS A 1 161 ? -7.560 -3.396 21.257 1.00 82.00 161 LYS A C 1
ATOM 1367 O O . LYS A 1 161 ? -7.123 -4.314 21.951 1.00 82.00 161 LYS A O 1
ATOM 1372 N N . TYR A 1 162 ? -7.792 -3.520 19.950 1.00 76.69 162 TYR A N 1
ATOM 1373 C CA . TYR A 1 162 ? -7.558 -4.767 19.219 1.00 76.69 162 TYR A CA 1
ATOM 1374 C C . TYR A 1 162 ? -6.079 -5.185 19.232 1.00 76.69 162 TYR A C 1
ATOM 1376 O O . TYR A 1 162 ? -5.794 -6.368 19.424 1.00 76.69 162 TYR A O 1
ATOM 1384 N N . ASP A 1 163 ? -5.131 -4.251 19.084 1.00 70.25 163 ASP A N 1
ATOM 1385 C CA . ASP A 1 163 ? -3.691 -4.569 19.143 1.00 70.25 163 ASP A CA 1
ATOM 1386 C C . ASP A 1 163 ? -3.276 -5.078 20.526 1.00 70.25 163 ASP A C 1
ATOM 1388 O O . ASP A 1 163 ? -2.577 -6.085 20.656 1.00 70.25 163 ASP A O 1
ATOM 1392 N N . THR A 1 164 ? -3.776 -4.426 21.578 1.00 64.06 164 THR A N 1
ATOM 1393 C CA . THR A 1 164 ? -3.493 -4.802 22.968 1.00 64.06 164 THR A CA 1
ATOM 1394 C C . THR A 1 164 ? -4.053 -6.186 23.304 1.00 64.06 164 THR A C 1
ATOM 1396 O O . THR A 1 164 ? -3.427 -6.960 24.034 1.00 64.06 164 THR A O 1
ATOM 1399 N N . GLU A 1 165 ? -5.231 -6.524 22.782 1.00 59.38 165 GLU A N 1
ATOM 1400 C CA . GLU A 1 165 ? -5.845 -7.837 22.967 1.00 59.38 165 GLU A CA 1
ATOM 1401 C C . GLU A 1 165 ? -5.107 -8.924 22.175 1.00 59.38 165 GLU A C 1
ATOM 1403 O O . GLU A 1 165 ? -4.792 -9.975 22.736 1.00 59.38 165 GLU A O 1
ATOM 1408 N N . HIS A 1 166 ? -4.734 -8.674 20.917 1.00 54.81 166 HIS A N 1
ATOM 1409 C CA . HIS A 1 166 ? -3.981 -9.637 20.108 1.00 54.81 166 HIS A CA 1
ATOM 1410 C C . HIS A 1 166 ? -2.536 -9.850 20.590 1.00 54.81 166 HIS A C 1
ATOM 1412 O O . HIS A 1 166 ? -2.084 -10.997 20.638 1.00 54.81 166 HIS A O 1
ATOM 1418 N N . CYS A 1 167 ? -1.845 -8.814 21.078 1.00 49.94 167 CYS A N 1
ATOM 1419 C CA . CYS A 1 167 ? -0.511 -8.954 21.677 1.00 49.94 167 CYS A CA 1
ATOM 1420 C C . CYS A 1 167 ? -0.510 -9.778 22.982 1.00 49.94 167 CYS A C 1
ATOM 1422 O O . CYS A 1 167 ? 0.499 -10.406 23.321 1.00 49.94 167 CYS A O 1
ATOM 1424 N N . LYS A 1 168 ? -1.627 -9.820 23.726 1.00 38.94 168 LYS A N 1
ATOM 1425 C CA . LYS A 1 168 ? -1.778 -10.717 24.889 1.00 38.94 168 LYS A CA 1
ATOM 1426 C C . LYS A 1 168 ? -1.931 -12.178 24.459 1.00 38.94 168 LYS A C 1
ATOM 1428 O O . LYS A 1 168 ? -1.294 -13.051 25.045 1.00 38.94 168 LYS A O 1
ATOM 1433 N N . TYR A 1 169 ? -2.709 -12.439 23.407 1.00 41.12 169 TYR A N 1
ATOM 1434 C CA . TYR A 1 169 ? -2.917 -13.794 22.886 1.00 41.12 169 TYR A CA 1
ATOM 1435 C C . TYR A 1 169 ? -1.652 -14.408 22.282 1.00 41.12 169 TYR A C 1
ATOM 1437 O O . TYR A 1 169 ? -1.388 -15.592 22.516 1.00 41.12 169 TYR A O 1
ATOM 1445 N N . ASP A 1 170 ? -0.839 -13.634 21.561 1.00 41.19 170 ASP A N 1
ATOM 1446 C CA . ASP A 1 170 ? 0.422 -14.153 21.025 1.00 41.19 170 ASP A CA 1
ATOM 1447 C C . ASP A 1 170 ? 1.376 -14.558 22.160 1.00 41.19 170 ASP A C 1
ATOM 1449 O O . ASP A 1 170 ? 1.885 -15.681 22.161 1.00 41.19 170 ASP A O 1
ATOM 1453 N N . ASN A 1 171 ? 1.530 -13.730 23.200 1.00 36.88 171 ASN A N 1
ATOM 1454 C CA . ASN A 1 171 ? 2.378 -14.052 24.355 1.00 36.88 171 ASN A CA 1
ATOM 1455 C C . ASN A 1 171 ? 1.920 -15.306 25.125 1.00 36.88 171 ASN A C 1
ATOM 1457 O O . ASN A 1 171 ? 2.751 -16.151 25.474 1.00 36.88 171 ASN A O 1
ATOM 1461 N N . ASP A 1 172 ? 0.614 -15.494 25.331 1.00 37.94 172 ASP A N 1
ATOM 1462 C CA . ASP A 1 172 ? 0.082 -16.693 25.995 1.00 37.94 172 ASP A CA 1
ATOM 1463 C C . ASP A 1 172 ? 0.226 -17.960 25.137 1.00 37.94 172 ASP A C 1
ATOM 1465 O O . ASP A 1 172 ? 0.462 -19.059 25.654 1.00 37.94 172 ASP A O 1
ATOM 1469 N N . THR A 1 173 ? 0.151 -17.824 23.812 1.00 38.62 173 THR A N 1
ATOM 1470 C CA . THR A 1 173 ? 0.342 -18.940 22.875 1.00 38.62 173 THR A CA 1
ATOM 1471 C C . THR A 1 173 ? 1.813 -19.369 22.808 1.00 38.62 173 THR A C 1
ATOM 1473 O O . THR A 1 173 ? 2.105 -20.568 22.742 1.00 38.62 173 THR A O 1
ATOM 1476 N N . TYR A 1 174 ? 2.755 -18.424 22.913 1.00 38.59 174 TYR A N 1
ATOM 1477 C CA . TYR A 1 174 ? 4.188 -18.715 23.037 1.00 38.59 174 TYR A CA 1
ATOM 1478 C C . TYR A 1 174 ? 4.550 -19.365 24.381 1.00 38.59 174 TYR A C 1
ATOM 1480 O O . TYR A 1 174 ? 5.380 -20.278 24.411 1.00 38.59 174 TYR A O 1
ATOM 1488 N N . LEU A 1 175 ? 3.912 -18.964 25.484 1.00 41.94 175 LEU A N 1
ATOM 1489 C CA . LEU A 1 175 ? 4.148 -19.556 26.808 1.00 41.94 175 LEU A CA 1
ATOM 1490 C C . LEU A 1 175 ? 3.580 -20.977 26.937 1.00 41.94 175 LEU A C 1
ATOM 1492 O O . LEU A 1 175 ? 4.165 -21.807 27.632 1.00 41.94 175 LEU A O 1
ATOM 1496 N N . ARG A 1 176 ? 2.487 -21.301 26.233 1.00 41.28 176 ARG A N 1
ATOM 1497 C CA . ARG A 1 176 ? 1.915 -22.661 26.211 1.00 41.28 176 ARG A CA 1
ATOM 1498 C C . ARG A 1 176 ? 2.685 -23.649 25.335 1.00 41.28 176 ARG A C 1
ATOM 1500 O O . ARG A 1 176 ? 2.646 -24.836 25.623 1.00 41.28 176 ARG A O 1
ATOM 1507 N N . LYS A 1 177 ? 3.413 -23.189 24.311 1.00 40.16 177 LYS A N 1
ATOM 1508 C CA . LYS A 1 177 ? 4.277 -24.050 23.472 1.00 40.16 177 LYS A CA 1
ATOM 1509 C C . LYS A 1 177 ? 5.654 -24.349 24.085 1.00 40.16 177 LYS A C 1
ATOM 1511 O O . LYS A 1 177 ? 6.428 -25.090 23.487 1.00 40.16 177 LYS A O 1
ATOM 1516 N N . LYS A 1 178 ? 5.970 -23.771 25.250 1.00 41.66 178 LYS A N 1
ATOM 1517 C CA . LYS A 1 178 ? 7.221 -23.989 26.001 1.00 41.66 178 LYS A CA 1
ATOM 1518 C C . LYS A 1 178 ? 7.054 -24.848 27.268 1.00 41.66 178 LYS A C 1
ATOM 1520 O O . LYS A 1 178 ? 8.003 -24.933 28.044 1.00 41.66 178 LYS A O 1
ATOM 1525 N N . LYS A 1 179 ? 5.883 -25.451 27.492 1.00 38.88 179 LYS A N 1
ATOM 1526 C CA . LYS A 1 179 ? 5.646 -26.411 28.581 1.00 38.88 179 LYS A CA 1
ATOM 1527 C C . LYS A 1 179 ? 5.491 -27.822 28.044 1.00 38.88 179 LYS A C 1
ATOM 1529 O O . LYS A 1 179 ? 4.821 -27.963 27.000 1.00 38.88 179 LYS A O 1
#

Secondary structure (DSSP, 8-state):
-PPPHHHHHHHHHHHHIIIIIHHHHHHTT-EEEEEEPPPPGGGEEEETTEEEES--TT---EEEESSTTEEEEEE---S--STTTTTEEEEEEEE--TT----GGGBTTBEEEEETTEEEEEEEEEEETT-HHHHHHHHHHHHHHHHHHHHHTTHHHHHHHHHHHHHHHHHHHHHHTT-

Sequence (179 aa):
MSITDRERIELMRQGIIRGYIIPTLEERGYMVSLWKRPISYEDMYLRDDGWIPLYTQFTTWETYRKDYPLYLFFNTFYGDVYEKAYRNCFVEYILNIPNFNLTTSLIGVFTRLNVKNAYFWKHRIPIDLSFPDICVKIIDATYDELIMMLAKEGALDELEKYDTEHCKYDNDTYLRKKK

Foldseek 3Di:
DDDDPLRVLLVVVCCLCVVFQVVVVVVVQKDKDPDFDDDFLVQWDADPVGTHGLDDPSDDRIWIDRDPDWIWDWASRDPDDPPQPSQKTKIKIWGPDWPDDDDPVCVVQWDWRHDDPTTITIHMDMDGSVCSVVVNVVVVVVNVVVVVVCVVRVNRVVSVVVVVVVVVVVVVVVVVVVD

Radius of gyration: 17.58 Å; chains: 1; bounding box: 37×40×50 Å